Protein AF-A0A7W3Y767-F1 (afdb_monomer)

pLDDT: mean 75.07, std 20.16, range [32.19, 95.75]

Structure (mmCIF, N/CA/C/O backbone):
data_AF-A0A7W3Y767-F1
#
_entry.id   AF-A0A7W3Y767-F1
#
loop_
_atom_site.group_PDB
_atom_site.id
_atom_site.type_symbol
_atom_site.label_atom_id
_atom_site.label_alt_id
_atom_site.label_comp_id
_atom_site.label_asym_id
_atom_site.label_entity_id
_atom_site.label_seq_id
_atom_site.pdbx_PDB_ins_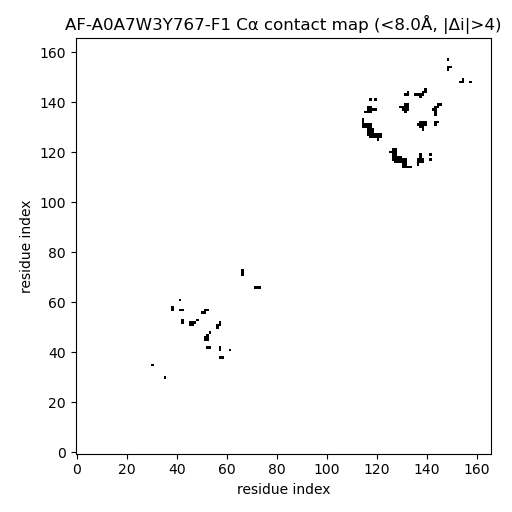code
_atom_site.Cartn_x
_atom_site.Cartn_y
_atom_site.Cartn_z
_atom_site.occupancy
_atom_site.B_iso_or_equiv
_atom_site.auth_seq_id
_atom_site.auth_comp_id
_atom_site.auth_asym_id
_atom_site.auth_atom_id
_atom_site.pdbx_PDB_model_num
ATOM 1 N N . MET A 1 1 ? 12.858 -24.593 -30.819 1.00 39.09 1 MET A N 1
ATOM 2 C CA . MET A 1 1 ? 12.401 -25.277 -29.593 1.00 39.09 1 MET A CA 1
ATOM 3 C C . MET A 1 1 ? 13.116 -24.605 -28.427 1.00 39.09 1 MET A C 1
ATOM 5 O O . MET A 1 1 ? 14.331 -24.671 -28.424 1.00 39.09 1 MET A O 1
ATOM 9 N N . SER A 1 2 ? 12.536 -23.878 -27.477 1.00 45.16 2 SER A N 1
ATOM 10 C CA . SER A 1 2 ? 11.156 -23.497 -27.167 1.00 45.16 2 SER A CA 1
ATOM 11 C C . SER A 1 2 ? 11.274 -22.402 -26.087 1.00 45.16 2 SER A C 1
ATOM 13 O O . SER A 1 2 ? 11.567 -22.737 -24.947 1.00 45.16 2 SER A O 1
ATOM 15 N N . ASP A 1 3 ? 11.072 -21.123 -26.425 1.00 40.00 3 ASP A N 1
ATOM 16 C CA . ASP A 1 3 ? 11.100 -19.992 -25.464 1.00 40.00 3 ASP A CA 1
ATOM 17 C C . ASP A 1 3 ? 9.684 -19.433 -25.179 1.00 40.00 3 ASP A C 1
ATOM 19 O O . ASP A 1 3 ? 9.515 -18.318 -24.695 1.00 40.00 3 ASP A O 1
ATOM 23 N N . ASP A 1 4 ? 8.640 -20.223 -25.450 1.00 48.62 4 ASP A N 1
ATOM 24 C CA . ASP A 1 4 ? 7.228 -19.867 -25.211 1.00 48.62 4 ASP A CA 1
ATOM 25 C C . ASP A 1 4 ? 6.728 -20.193 -23.787 1.00 48.62 4 ASP A C 1
ATOM 27 O O . ASP A 1 4 ? 5.573 -19.920 -23.443 1.00 48.62 4 ASP A O 1
ATOM 31 N N . ASN A 1 5 ? 7.577 -20.773 -22.931 1.00 47.78 5 ASN A N 1
ATOM 32 C CA . ASN A 1 5 ? 7.140 -21.373 -21.664 1.00 47.78 5 ASN A CA 1
ATOM 33 C C . ASN A 1 5 ? 7.005 -20.374 -20.494 1.00 47.78 5 ASN A C 1
ATOM 35 O O . ASN A 1 5 ? 6.196 -20.585 -19.600 1.00 47.78 5 ASN A O 1
ATOM 39 N N . LEU A 1 6 ? 7.718 -19.240 -20.508 1.00 48.78 6 LEU A N 1
ATOM 40 C CA . LEU A 1 6 ? 7.695 -18.273 -19.391 1.00 48.78 6 LEU A CA 1
ATOM 41 C C . LEU A 1 6 ? 6.506 -17.289 -19.441 1.00 48.78 6 LEU A C 1
ATOM 43 O O . LEU A 1 6 ? 6.076 -16.774 -18.408 1.00 48.78 6 LEU A O 1
ATOM 47 N N . SER A 1 7 ? 5.951 -17.012 -20.628 1.00 53.50 7 SER A N 1
ATOM 48 C CA . SER A 1 7 ? 4.801 -16.099 -20.775 1.00 53.50 7 SER A CA 1
ATOM 49 C C . SER A 1 7 ? 3.493 -16.759 -20.335 1.00 53.50 7 SER A C 1
ATOM 51 O O . SER A 1 7 ? 2.692 -16.146 -19.629 1.00 53.50 7 SER A O 1
ATOM 53 N N . HIS A 1 8 ? 3.305 -18.033 -20.692 1.00 56.44 8 HIS A N 1
ATOM 54 C CA . HIS A 1 8 ? 2.128 -18.809 -20.305 1.00 56.44 8 HIS A CA 1
ATOM 55 C C . HIS A 1 8 ? 2.040 -19.007 -18.786 1.00 56.44 8 HIS A C 1
ATOM 57 O O . HIS A 1 8 ? 0.934 -19.001 -18.239 1.00 56.44 8 HIS A O 1
ATOM 63 N N . ASP A 1 9 ? 3.185 -19.104 -18.102 1.00 66.88 9 ASP A N 1
ATOM 64 C CA . ASP A 1 9 ? 3.256 -19.185 -16.643 1.00 66.88 9 ASP A CA 1
ATOM 65 C C . ASP A 1 9 ? 2.796 -17.897 -15.956 1.00 66.88 9 ASP A C 1
ATOM 67 O O . ASP A 1 9 ? 1.984 -17.959 -15.029 1.00 66.88 9 ASP A O 1
ATOM 71 N N . ASN A 1 10 ? 3.208 -16.729 -16.457 1.00 72.12 10 ASN A N 1
ATOM 72 C CA . ASN A 1 10 ? 2.728 -15.444 -15.944 1.00 72.12 10 ASN A CA 1
ATOM 73 C C . ASN A 1 10 ? 1.234 -15.238 -16.223 1.00 72.12 10 ASN A C 1
ATOM 75 O O . ASN A 1 10 ? 0.504 -14.775 -15.348 1.00 72.12 10 ASN A O 1
ATOM 79 N N . ASP A 1 11 ? 0.741 -15.614 -17.404 1.00 79.12 11 ASP A N 1
ATOM 80 C CA . ASP A 1 11 ? -0.686 -15.506 -17.724 1.00 79.12 11 ASP A CA 1
ATOM 81 C C . ASP A 1 11 ? -1.537 -16.455 -16.881 1.00 79.12 11 ASP A C 1
ATOM 83 O O . ASP A 1 11 ? -2.620 -16.086 -16.415 1.00 79.12 11 ASP A O 1
ATOM 87 N N . ARG A 1 12 ? -1.041 -17.671 -16.633 1.00 80.81 12 ARG A N 1
ATOM 88 C CA . ARG A 1 12 ? -1.660 -18.629 -15.714 1.00 80.81 12 ARG A CA 1
ATOM 89 C C . ARG A 1 12 ? -1.675 -18.089 -14.285 1.00 80.81 12 ARG A C 1
ATOM 91 O O . ARG A 1 12 ? -2.746 -18.090 -13.679 1.00 80.81 12 ARG A O 1
ATOM 98 N N . ALA A 1 13 ? -0.555 -17.571 -13.785 1.00 75.25 13 ALA A N 1
ATOM 99 C CA . ALA A 1 13 ? -0.463 -16.966 -12.456 1.00 75.25 13 ALA A CA 1
ATOM 100 C C . ALA A 1 13 ? -1.401 -15.755 -12.317 1.00 75.25 13 ALA A C 1
ATOM 102 O O . ALA A 1 13 ? -2.171 -15.663 -11.360 1.00 75.25 13 ALA A O 1
ATOM 103 N N . ASN A 1 14 ? -1.438 -14.876 -13.320 1.00 80.31 14 ASN A N 1
ATOM 104 C CA . ASN A 1 14 ? -2.337 -13.724 -13.361 1.00 80.31 14 ASN A CA 1
ATOM 105 C C . ASN A 1 14 ? -3.813 -14.147 -13.406 1.00 80.31 14 ASN A C 1
ATOM 107 O O . ASN A 1 14 ? -4.650 -13.533 -12.741 1.00 80.31 14 ASN A O 1
ATOM 111 N N . ARG A 1 15 ? -4.167 -15.191 -14.171 1.00 83.56 15 ARG A N 1
ATOM 112 C CA . ARG A 1 15 ? -5.530 -15.757 -14.189 1.00 83.56 15 ARG A CA 1
ATOM 113 C C . ARG A 1 15 ? -5.911 -16.350 -12.835 1.00 83.56 15 ARG A C 1
ATOM 115 O O . ARG A 1 15 ? -6.999 -16.058 -12.344 1.00 83.56 15 ARG A O 1
ATOM 122 N N . GLN A 1 16 ? -5.018 -17.113 -12.206 1.00 82.81 16 GLN A N 1
ATOM 123 C CA . GLN A 1 16 ? -5.229 -17.652 -10.859 1.00 82.81 16 GLN A CA 1
ATOM 124 C C . GLN A 1 16 ? -5.405 -16.527 -9.834 1.00 82.81 16 GLN A C 1
ATOM 126 O O . GLN A 1 16 ? -6.321 -16.580 -9.017 1.00 82.81 16 GLN A O 1
ATOM 131 N N . GLN A 1 17 ? -4.598 -15.467 -9.914 1.00 80.38 17 GLN A N 1
ATOM 132 C CA . GLN A 1 17 ? -4.740 -14.297 -9.052 1.00 80.38 17 GLN A CA 1
ATOM 133 C C . GLN A 1 17 ? -6.095 -13.601 -9.256 1.00 80.38 17 GLN A C 1
ATOM 135 O O . GLN A 1 17 ? -6.757 -13.273 -8.272 1.00 80.38 17 GLN A O 1
ATOM 140 N N . ARG A 1 18 ? -6.551 -13.418 -10.504 1.00 83.75 18 ARG A N 1
ATOM 141 C CA . ARG A 1 18 ? -7.886 -12.859 -10.800 1.00 83.75 18 ARG A CA 1
ATOM 142 C C . ARG A 1 18 ? -9.010 -13.741 -10.258 1.00 83.75 18 ARG A C 1
ATOM 144 O O . ARG A 1 18 ? -9.909 -13.210 -9.621 1.00 83.75 18 ARG A O 1
ATOM 151 N N . ALA A 1 19 ? -8.929 -15.058 -10.445 1.00 85.38 19 ALA A N 1
ATOM 152 C CA . ALA A 1 19 ? -9.923 -16.010 -9.943 1.00 85.38 19 ALA A CA 1
ATOM 153 C C . ALA A 1 19 ? -9.972 -16.065 -8.403 1.00 85.38 19 ALA A C 1
ATOM 155 O O . ALA A 1 19 ? -11.037 -16.231 -7.813 1.00 85.38 19 ALA A O 1
ATOM 156 N N . ARG A 1 20 ? -8.828 -15.890 -7.726 1.00 81.44 20 ARG A N 1
ATOM 157 C CA . ARG A 1 20 ? -8.783 -15.742 -6.260 1.00 81.44 20 ARG A CA 1
ATOM 158 C C . ARG A 1 20 ? -9.446 -14.436 -5.823 1.00 81.44 20 ARG A C 1
ATOM 160 O O . ARG A 1 20 ? -10.269 -14.449 -4.916 1.00 81.44 20 ARG A O 1
ATOM 167 N N . ARG A 1 21 ? -9.138 -13.323 -6.499 1.00 82.62 21 ARG A N 1
ATOM 168 C CA . ARG A 1 21 ? -9.718 -12.002 -6.195 1.00 82.62 21 ARG A CA 1
ATOM 169 C C . ARG A 1 21 ? -11.208 -11.914 -6.524 1.00 82.62 21 ARG A C 1
ATOM 171 O O . ARG A 1 21 ? -11.907 -11.197 -5.828 1.00 82.62 21 ARG A O 1
ATOM 178 N N . SER A 1 22 ? -11.706 -12.649 -7.521 1.00 82.50 22 SER A N 1
ATOM 179 C CA . SER A 1 22 ? -13.139 -12.668 -7.852 1.00 82.50 22 SER A CA 1
ATOM 180 C C . SER A 1 22 ? -13.990 -13.384 -6.801 1.00 82.50 22 SER A C 1
ATOM 182 O O . SER A 1 22 ? -15.187 -13.143 -6.739 1.00 82.50 22 SER A O 1
ATOM 184 N N . ARG A 1 23 ? -13.388 -14.266 -5.989 1.00 82.62 23 ARG A N 1
ATOM 185 C CA . ARG A 1 23 ? -14.049 -14.924 -4.848 1.00 82.62 23 ARG A CA 1
ATOM 186 C C . ARG A 1 23 ? -13.997 -14.092 -3.566 1.00 82.62 23 ARG A C 1
ATOM 188 O O . ARG A 1 23 ? -14.729 -14.380 -2.629 1.00 82.62 23 ARG A O 1
ATOM 195 N N . MET A 1 24 ? -13.116 -13.096 -3.507 1.00 80.75 24 MET A N 1
ATOM 196 C CA . MET A 1 24 ? -12.982 -12.217 -2.353 1.00 80.75 24 MET A CA 1
ATOM 197 C C . MET A 1 24 ? -14.081 -11.157 -2.406 1.00 80.75 24 MET A C 1
ATOM 199 O O . MET A 1 24 ? -14.156 -10.383 -3.361 1.00 80.75 24 MET A O 1
ATOM 203 N N . VAL A 1 25 ? -14.919 -11.102 -1.372 1.00 80.81 25 VAL A N 1
ATOM 204 C CA . VAL A 1 25 ? -15.867 -9.998 -1.204 1.00 80.81 25 VAL A CA 1
ATOM 205 C C . VAL A 1 25 ? -15.055 -8.734 -0.940 1.00 80.81 25 VAL A C 1
ATOM 207 O O . VAL A 1 25 ? -14.302 -8.658 0.030 1.00 80.81 25 VAL A O 1
ATOM 210 N N . ARG A 1 26 ? -15.160 -7.749 -1.836 1.00 79.38 26 ARG A N 1
ATOM 211 C CA . ARG A 1 26 ? -14.490 -6.461 -1.653 1.00 79.38 26 ARG A CA 1
ATOM 212 C C . ARG A 1 26 ? -15.240 -5.678 -0.583 1.00 79.38 26 ARG A C 1
ATOM 214 O O . ARG A 1 26 ? -16.373 -5.267 -0.806 1.00 79.38 26 ARG A O 1
ATOM 221 N N . ILE A 1 27 ? -14.592 -5.473 0.556 1.00 76.44 27 ILE A N 1
ATOM 222 C CA . ILE A 1 27 ? -15.111 -4.625 1.625 1.00 76.44 27 ILE A CA 1
ATOM 223 C C . ILE A 1 27 ? -14.570 -3.217 1.389 1.00 76.44 27 ILE A C 1
ATOM 225 O O . ILE A 1 27 ? -13.368 -2.976 1.511 1.00 76.44 27 ILE A O 1
ATOM 229 N N . ASP A 1 28 ? -15.456 -2.299 1.015 1.00 77.44 28 ASP A N 1
ATOM 230 C CA . ASP A 1 28 ? -15.120 -0.884 0.910 1.00 77.44 28 ASP A CA 1
ATOM 231 C C . ASP A 1 28 ? -15.194 -0.241 2.289 1.00 77.44 28 ASP A C 1
ATOM 233 O O . ASP A 1 28 ? -16.267 0.015 2.827 1.00 77.44 28 ASP A O 1
ATOM 237 N N . TYR A 1 29 ? -14.020 -0.015 2.874 1.00 81.94 29 TYR A N 1
ATOM 238 C CA . TYR A 1 29 ? -13.874 0.601 4.183 1.00 81.94 29 TYR A CA 1
ATOM 239 C C . TYR A 1 29 ? -13.374 2.039 4.040 1.00 81.94 29 TYR A C 1
ATOM 241 O O . TYR A 1 29 ? -12.265 2.279 3.557 1.00 81.94 29 TYR A O 1
ATOM 249 N N . MET A 1 30 ? -14.196 2.994 4.478 1.00 86.31 30 MET A N 1
ATOM 250 C CA . MET A 1 30 ? -13.824 4.403 4.583 1.00 86.31 30 MET A CA 1
ATOM 251 C C . MET A 1 30 ? -13.700 4.767 6.072 1.00 86.31 30 MET A C 1
ATOM 253 O O . MET A 1 30 ? -14.725 4.898 6.743 1.00 86.31 30 MET A O 1
ATOM 257 N N . PRO A 1 31 ? -12.478 4.896 6.623 1.00 88.25 31 PRO A N 1
ATOM 258 C CA . PRO A 1 31 ? -12.298 5.167 8.045 1.00 88.25 31 PRO A CA 1
ATOM 259 C C . PRO A 1 31 ? -12.722 6.599 8.390 1.00 88.25 31 PRO A C 1
ATOM 261 O O . PRO A 1 31 ? -12.276 7.550 7.747 1.00 88.25 31 PRO A O 1
ATOM 264 N N . GLY A 1 32 ? -13.531 6.750 9.441 1.00 93.38 32 GLY A N 1
ATOM 265 C CA . GLY A 1 32 ? -13.776 8.047 10.080 1.00 93.38 32 GLY A CA 1
ATOM 266 C C . GLY A 1 32 ? -12.553 8.548 10.858 1.00 93.38 32 GLY A C 1
ATOM 267 O O . GLY A 1 32 ? -11.581 7.813 11.042 1.00 93.38 32 GLY A O 1
ATOM 268 N N . ASP A 1 33 ? -12.601 9.783 11.353 1.00 95.38 33 ASP A N 1
ATOM 269 C CA . ASP A 1 33 ? -11.431 10.461 11.936 1.00 95.38 33 ASP A CA 1
ATOM 270 C C . ASP A 1 33 ? -10.799 9.704 13.112 1.00 95.38 33 ASP A C 1
ATOM 272 O O . ASP A 1 33 ? -9.586 9.498 13.131 1.00 95.38 33 ASP A O 1
ATOM 276 N N . HIS A 1 34 ? -11.608 9.189 14.043 1.00 94.12 34 HIS A N 1
ATOM 277 C CA . HIS A 1 34 ? -11.108 8.378 15.160 1.00 94.12 34 HIS A CA 1
ATOM 278 C C . HIS A 1 34 ? -10.381 7.113 14.687 1.00 94.12 34 HIS A C 1
ATOM 280 O O . HIS A 1 34 ? -9.305 6.789 15.187 1.00 94.12 34 HIS A O 1
ATOM 286 N N . ALA A 1 35 ? -10.929 6.420 13.686 1.00 91.88 35 ALA A N 1
ATOM 287 C CA . ALA A 1 35 ? -10.298 5.229 13.128 1.00 91.88 35 ALA A CA 1
ATOM 288 C C . ALA A 1 35 ? -8.980 5.571 12.421 1.00 91.88 35 ALA A C 1
ATOM 290 O O . ALA A 1 35 ? -8.012 4.822 12.532 1.00 91.88 35 ALA A O 1
ATOM 291 N N . ARG A 1 36 ? -8.905 6.723 11.741 1.00 93.81 36 ARG A N 1
ATOM 292 C CA . ARG A 1 36 ? -7.660 7.198 11.117 1.00 93.81 36 ARG A CA 1
ATOM 293 C C . ARG A 1 36 ? -6.557 7.407 12.152 1.00 93.81 36 ARG A C 1
ATOM 295 O O . ARG A 1 36 ? -5.443 6.951 11.914 1.00 93.81 36 ARG A O 1
ATOM 302 N N . VAL A 1 37 ? -6.879 8.021 13.293 1.00 95.75 37 VAL A N 1
ATOM 303 C CA . VAL A 1 37 ? -5.921 8.228 14.394 1.00 95.75 37 VAL A CA 1
ATOM 304 C C . VAL A 1 37 ? -5.394 6.893 14.921 1.00 95.75 37 VAL A C 1
ATOM 306 O O . VAL A 1 37 ? -4.186 6.737 15.075 1.00 95.75 37 VAL A O 1
ATOM 309 N N . VAL A 1 38 ? -6.269 5.905 15.134 1.00 95.06 38 VAL A N 1
ATOM 310 C CA . VAL A 1 38 ? -5.860 4.565 15.595 1.00 95.06 38 VAL A CA 1
ATOM 311 C C . VAL A 1 38 ? -4.972 3.864 14.564 1.00 95.06 38 VAL A C 1
ATOM 313 O O . VAL A 1 38 ? -3.927 3.322 14.919 1.00 95.06 38 VAL A O 1
ATOM 316 N N . ILE A 1 39 ? -5.343 3.909 13.280 1.00 93.62 39 ILE A N 1
ATOM 317 C CA . ILE A 1 39 ? -4.552 3.318 12.189 1.00 93.62 39 ILE A CA 1
ATOM 318 C C . ILE A 1 39 ? -3.166 3.965 12.111 1.00 93.62 39 ILE A C 1
ATOM 320 O O . ILE A 1 39 ? -2.169 3.271 11.914 1.00 93.62 39 ILE A O 1
ATOM 324 N N . GLU A 1 40 ? -3.086 5.286 12.251 1.00 93.56 40 GLU A N 1
ATOM 325 C CA . GLU A 1 40 ? -1.822 6.017 12.198 1.00 93.56 40 GLU A CA 1
ATOM 326 C C . GLU A 1 40 ? -0.946 5.726 13.422 1.00 93.56 40 GLU A C 1
ATOM 328 O O . GLU A 1 40 ? 0.241 5.439 13.261 1.00 93.56 40 GLU A O 1
ATOM 333 N N . ALA A 1 41 ? -1.538 5.681 14.619 1.00 94.44 41 ALA A N 1
ATOM 334 C CA . ALA A 1 41 ? -0.851 5.279 15.843 1.00 94.44 41 ALA A CA 1
ATOM 335 C C . ALA A 1 41 ? -0.298 3.851 15.740 1.00 94.44 41 ALA A C 1
ATOM 337 O O . ALA A 1 41 ? 0.866 3.615 16.064 1.00 94.44 41 ALA A O 1
ATOM 338 N N . LYS A 1 42 ? -1.088 2.908 15.211 1.00 95.12 42 LYS A N 1
ATOM 339 C CA . LYS A 1 42 ? -0.629 1.533 14.992 1.00 95.12 42 LYS A CA 1
ATOM 340 C C . LYS A 1 42 ? 0.472 1.462 13.940 1.00 95.12 42 LYS A C 1
ATOM 342 O O . LYS A 1 42 ? 1.464 0.769 14.118 1.00 95.12 42 LYS A O 1
ATOM 347 N N . ARG A 1 43 ? 0.357 2.223 12.852 1.00 94.00 43 ARG A N 1
ATOM 348 C CA . ARG A 1 43 ? 1.410 2.281 11.831 1.00 94.00 43 ARG A CA 1
ATOM 349 C C . ARG A 1 43 ? 2.723 2.831 12.383 1.00 94.00 43 ARG A C 1
ATOM 351 O O . ARG A 1 43 ? 3.781 2.387 11.945 1.00 94.00 43 ARG A O 1
ATOM 358 N N . ALA A 1 44 ? 2.665 3.769 13.326 1.00 93.06 44 ALA A N 1
ATOM 359 C CA . ALA A 1 44 ? 3.849 4.349 13.949 1.00 93.06 44 ALA A CA 1
ATOM 360 C C . ALA A 1 44 ? 4.662 3.331 14.772 1.00 93.06 44 ALA A C 1
ATOM 362 O O . ALA A 1 44 ? 5.854 3.552 14.978 1.00 93.06 44 ALA A O 1
ATOM 363 N N . THR A 1 45 ? 4.067 2.207 15.196 1.00 93.38 45 THR A N 1
ATOM 364 C CA . THR A 1 45 ? 4.803 1.123 15.873 1.00 93.38 45 THR A CA 1
ATOM 365 C C . THR A 1 45 ? 5.564 0.222 14.898 1.00 93.38 45 THR A C 1
ATOM 367 O O . THR A 1 45 ? 6.439 -0.531 15.314 1.00 93.38 45 THR A O 1
ATOM 370 N N . CYS A 1 46 ? 5.243 0.278 13.603 1.00 92.00 46 CYS A N 1
ATOM 371 C CA . CYS A 1 46 ? 5.889 -0.520 12.567 1.00 92.00 46 CYS A CA 1
ATOM 372 C C . CYS A 1 46 ? 7.101 0.210 11.970 1.00 92.00 46 CYS A C 1
ATOM 374 O O . CYS A 1 46 ? 7.147 1.439 11.883 1.00 92.00 46 CYS A O 1
ATOM 376 N N . ARG A 1 47 ? 8.075 -0.552 11.457 1.00 87.88 47 ARG A N 1
ATOM 377 C CA . ARG A 1 47 ? 9.205 0.030 10.721 1.00 87.88 47 ARG A CA 1
ATOM 378 C C . ARG A 1 47 ? 8.705 0.741 9.448 1.00 87.88 47 ARG A C 1
ATOM 380 O O . ARG A 1 47 ? 8.041 0.107 8.626 1.00 87.88 47 ARG A O 1
ATOM 387 N N . PRO A 1 48 ? 9.069 2.014 9.203 1.00 84.94 48 PRO A N 1
ATOM 388 C CA . PRO A 1 48 ? 8.631 2.726 8.006 1.00 84.94 48 PRO A CA 1
ATOM 389 C C . PRO A 1 48 ? 9.021 1.996 6.714 1.00 84.94 48 PRO A C 1
ATOM 391 O O . PRO A 1 48 ? 10.181 1.631 6.520 1.00 84.94 48 PRO A O 1
ATOM 394 N N . GLY A 1 49 ? 8.045 1.798 5.824 1.00 81.81 49 GLY A N 1
ATOM 395 C CA . GLY A 1 49 ? 8.235 1.113 4.542 1.00 81.81 49 GLY A CA 1
ATOM 396 C C .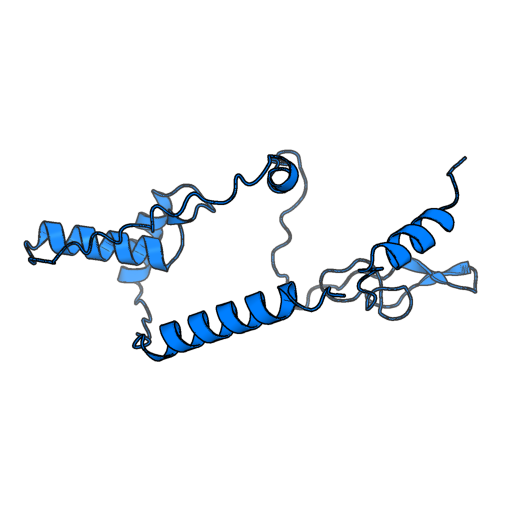 GLY A 1 49 ? 8.296 -0.417 4.619 1.00 81.81 49 GLY A C 1
ATOM 397 O O . GLY A 1 49 ? 8.534 -1.048 3.590 1.00 81.81 49 GLY A O 1
ATOM 398 N N . SER A 1 50 ? 8.083 -1.022 5.794 1.00 86.19 50 SER A N 1
ATOM 399 C CA . SER A 1 50 ? 7.942 -2.475 5.920 1.00 86.19 50 SER A CA 1
ATOM 400 C C . SER A 1 50 ? 6.583 -2.965 5.405 1.00 86.19 50 SER A C 1
ATOM 402 O O . SER A 1 50 ? 5.637 -2.194 5.231 1.00 86.19 50 SER A O 1
ATOM 404 N N . ILE A 1 51 ? 6.478 -4.279 5.189 1.00 85.56 51 ILE A N 1
ATOM 405 C CA . ILE A 1 51 ? 5.214 -4.946 4.835 1.00 85.56 51 ILE A CA 1
ATOM 406 C C . ILE A 1 51 ? 4.175 -4.777 5.960 1.00 85.56 51 ILE A C 1
ATOM 408 O O . ILE A 1 51 ? 2.992 -4.585 5.683 1.00 85.56 51 ILE A O 1
ATOM 412 N N . GLU A 1 52 ? 4.620 -4.762 7.218 1.00 86.50 52 GLU A N 1
ATOM 413 C CA . GLU A 1 52 ? 3.775 -4.570 8.407 1.00 86.50 52 GLU A CA 1
ATOM 414 C C . GLU A 1 52 ? 3.136 -3.176 8.450 1.00 86.50 52 GLU A C 1
ATOM 416 O O . GLU A 1 52 ? 2.032 -3.015 8.954 1.00 86.50 52 GLU A O 1
ATOM 421 N N . ALA A 1 53 ? 3.788 -2.166 7.863 1.00 88.94 53 ALA A N 1
ATOM 422 C CA . ALA A 1 53 ? 3.269 -0.800 7.806 1.00 88.94 53 ALA A CA 1
ATOM 423 C C . ALA A 1 53 ? 2.208 -0.582 6.700 1.00 88.94 53 ALA A C 1
ATOM 425 O O . ALA A 1 53 ? 1.727 0.543 6.515 1.00 88.94 53 ALA A O 1
ATOM 426 N N . THR A 1 54 ? 1.848 -1.619 5.932 1.00 91.06 54 THR A N 1
ATOM 427 C CA . THR A 1 54 ? 0.804 -1.529 4.895 1.00 91.06 54 THR A CA 1
ATOM 428 C C . THR A 1 54 ? -0.594 -1.398 5.507 1.00 91.06 54 THR A C 1
ATOM 430 O O . THR A 1 54 ? -0.846 -1.871 6.609 1.00 91.06 54 THR A O 1
ATOM 433 N N . ASN A 1 55 ? -1.538 -0.772 4.787 1.00 87.75 55 ASN A N 1
ATOM 434 C CA . ASN A 1 55 ? -2.910 -0.583 5.288 1.00 87.75 55 ASN A CA 1
ATOM 435 C C . ASN A 1 55 ? -3.557 -1.904 5.730 1.00 87.75 55 ASN A C 1
ATOM 437 O O . ASN A 1 55 ? -4.164 -1.942 6.791 1.00 87.75 55 ASN A O 1
ATOM 441 N N . SER A 1 56 ? -3.425 -2.962 4.924 1.00 85.81 56 SER A N 1
ATOM 442 C CA . SER A 1 56 ? -4.010 -4.271 5.226 1.00 85.81 56 SER A CA 1
ATOM 443 C C . SER A 1 56 ? -3.388 -4.886 6.475 1.00 85.81 56 SER A C 1
ATOM 445 O O . SER A 1 56 ? -4.127 -5.214 7.387 1.00 85.81 56 SER A O 1
ATOM 447 N N . ALA A 1 57 ? -2.054 -4.927 6.574 1.00 88.56 57 ALA A N 1
ATOM 448 C CA . ALA A 1 57 ? -1.377 -5.499 7.739 1.00 88.56 57 ALA A CA 1
ATOM 449 C C . ALA A 1 57 ? -1.699 -4.747 9.041 1.00 88.56 57 ALA A C 1
ATOM 451 O O . ALA A 1 57 ? -1.931 -5.367 10.074 1.00 88.56 57 ALA A O 1
ATOM 452 N N . VAL A 1 58 ? -1.770 -3.412 8.987 1.00 93.44 58 VAL A N 1
ATOM 453 C CA . VAL A 1 58 ? -2.160 -2.591 10.143 1.00 93.44 58 VAL A CA 1
ATOM 454 C C . VAL A 1 58 ? -3.603 -2.876 10.565 1.00 93.44 58 VAL A C 1
ATOM 456 O O . VAL A 1 58 ? -3.871 -3.004 11.757 1.00 93.44 58 VAL A O 1
ATOM 459 N N . ILE A 1 59 ? -4.534 -2.975 9.610 1.00 91.06 59 ILE A N 1
ATOM 460 C CA . ILE A 1 59 ? -5.942 -3.275 9.905 1.00 91.06 59 ILE A CA 1
ATOM 461 C C . ILE A 1 59 ? -6.083 -4.692 10.468 1.00 91.06 59 ILE A C 1
ATOM 463 O O . ILE A 1 59 ? -6.758 -4.864 11.479 1.00 91.06 59 ILE A O 1
ATOM 467 N N . ASP A 1 60 ? -5.414 -5.678 9.870 1.00 90.12 60 ASP A N 1
ATOM 468 C CA . ASP A 1 60 ? -5.438 -7.069 10.329 1.00 90.12 60 ASP A CA 1
ATOM 469 C C . ASP A 1 60 ? -4.918 -7.180 11.772 1.00 90.12 60 ASP A C 1
ATOM 471 O O . ASP A 1 60 ? -5.540 -7.841 12.602 1.00 90.12 60 ASP A O 1
ATOM 475 N N . ALA A 1 61 ? -3.836 -6.467 12.108 1.00 92.25 61 ALA A N 1
ATOM 476 C CA . ALA A 1 61 ? -3.312 -6.408 13.473 1.00 92.25 61 ALA A CA 1
ATOM 477 C C . ALA A 1 61 ? -4.323 -5.808 14.464 1.00 92.25 61 ALA A C 1
ATOM 479 O O . ALA A 1 61 ? -4.544 -6.378 15.528 1.00 92.25 61 ALA A O 1
ATOM 480 N N . ILE A 1 62 ? -4.973 -4.692 14.107 1.00 93.44 62 ILE A N 1
ATOM 481 C CA . ILE A 1 62 ? -5.998 -4.059 14.957 1.00 93.44 62 ILE A CA 1
ATOM 482 C C . ILE A 1 62 ? -7.171 -5.016 15.200 1.00 93.44 62 ILE A C 1
ATOM 484 O O . ILE A 1 62 ? -7.636 -5.144 16.331 1.00 93.44 62 ILE A O 1
ATOM 488 N N . VAL A 1 63 ? -7.660 -5.681 14.150 1.00 91.50 63 VAL A N 1
ATOM 489 C CA . VAL A 1 63 ? -8.797 -6.611 14.251 1.00 91.50 63 VAL A CA 1
ATOM 490 C C . VAL A 1 63 ? -8.436 -7.828 15.102 1.00 91.50 63 VAL A C 1
ATOM 492 O O . VAL A 1 63 ? -9.257 -8.265 15.904 1.00 91.50 63 VAL A O 1
ATOM 495 N N . THR A 1 64 ? -7.213 -8.340 14.964 1.00 89.94 64 THR A N 1
ATOM 496 C CA . THR A 1 64 ? -6.728 -9.497 15.731 1.00 89.94 64 THR A CA 1
ATOM 497 C C . THR A 1 64 ? -6.594 -9.154 17.216 1.00 89.94 64 THR A C 1
ATOM 499 O O . THR A 1 64 ? -7.150 -9.857 18.053 1.00 89.94 64 THR A O 1
ATOM 502 N N . GLU A 1 65 ? -5.963 -8.021 17.547 1.00 92.38 65 GLU A N 1
ATOM 503 C CA . GLU A 1 65 ? -5.846 -7.532 18.931 1.00 92.38 65 GLU A CA 1
ATOM 504 C C . GLU A 1 65 ? -7.216 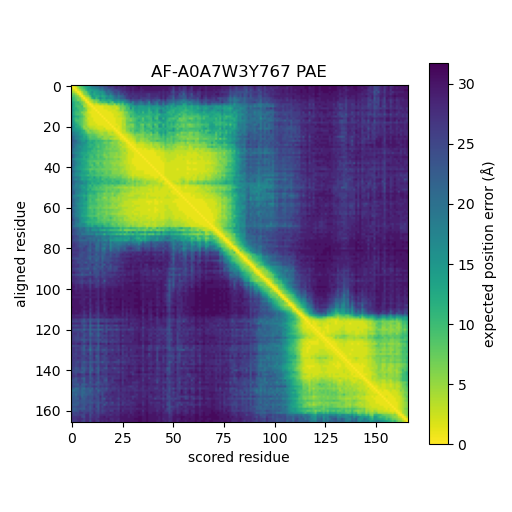-7.282 19.564 1.00 92.38 65 GLU A C 1
ATOM 506 O O . GLU A 1 65 ? -7.450 -7.616 20.724 1.00 92.38 65 GLU A O 1
ATOM 511 N N . TRP A 1 66 ? -8.155 -6.722 18.800 1.00 93.38 66 TRP A N 1
ATOM 512 C CA . TRP A 1 66 ? -9.516 -6.525 19.283 1.00 93.38 66 TRP A CA 1
ATOM 513 C C . TRP A 1 66 ? -10.245 -7.853 19.532 1.00 93.38 66 TRP A C 1
ATOM 515 O O . TRP A 1 66 ? -10.931 -7.980 20.548 1.00 93.38 66 TRP A O 1
ATOM 525 N N . ALA A 1 67 ? -10.085 -8.848 18.655 1.00 91.81 67 ALA A N 1
ATOM 526 C CA . ALA A 1 67 ? -10.676 -10.174 18.837 1.00 91.81 67 ALA A CA 1
ATOM 527 C C . ALA A 1 67 ? -10.134 -10.870 20.097 1.00 91.81 67 ALA A C 1
ATOM 529 O O . ALA A 1 67 ? -10.918 -11.405 20.881 1.00 91.81 67 ALA A O 1
ATOM 530 N N . GLU A 1 68 ? -8.822 -10.783 20.341 1.00 88.81 68 GLU A N 1
ATOM 531 C CA . GLU A 1 68 ? -8.177 -11.305 21.553 1.00 88.81 68 GLU A CA 1
ATOM 532 C C . GLU A 1 68 ? -8.698 -10.619 22.823 1.00 88.81 68 GLU A C 1
ATOM 534 O O . GLU A 1 68 ? -9.051 -11.290 23.792 1.00 88.81 68 GLU A O 1
ATOM 539 N N . LEU A 1 69 ? -8.815 -9.286 22.810 1.00 91.56 69 LEU A N 1
ATOM 540 C CA . LEU A 1 69 ? -9.318 -8.516 23.954 1.00 91.56 69 LEU A CA 1
ATOM 541 C C . LEU A 1 69 ? -10.797 -8.775 24.258 1.00 91.56 69 LEU A C 1
ATOM 543 O O . LEU A 1 69 ? -11.221 -8.651 25.406 1.00 91.56 69 LEU A O 1
ATOM 547 N N . THR A 1 70 ? -11.592 -9.094 23.238 1.00 93.12 70 THR A N 1
ATOM 548 C CA . THR A 1 70 ? -13.039 -9.321 23.376 1.00 93.12 70 THR A CA 1
ATOM 549 C C . THR A 1 70 ? -13.411 -10.791 23.549 1.00 93.12 70 THR A C 1
ATOM 551 O O . THR A 1 70 ? -14.582 -11.087 23.788 1.00 93.12 70 THR A O 1
ATOM 554 N N . GLY A 1 71 ? -12.439 -11.706 23.467 1.00 86.50 71 GLY A N 1
ATOM 555 C CA . GLY A 1 71 ? -12.678 -13.145 23.568 1.00 86.50 71 GLY A CA 1
ATOM 556 C C . GLY A 1 71 ? -13.529 -13.689 22.420 1.00 86.50 71 GLY A C 1
ATOM 557 O O . GLY A 1 71 ? -14.267 -14.657 22.602 1.00 86.50 71 GLY A O 1
ATOM 558 N N . ILE A 1 72 ? -13.478 -13.051 21.247 1.00 84.44 72 ILE A N 1
ATOM 559 C CA . ILE A 1 72 ? -14.134 -13.582 20.053 1.00 84.44 72 ILE A CA 1
ATOM 560 C C . ILE A 1 72 ? -13.304 -14.769 19.574 1.00 84.44 72 ILE A C 1
ATOM 562 O O . ILE A 1 72 ? -12.203 -14.598 19.057 1.00 84.44 72 ILE A O 1
ATOM 566 N N . GLU A 1 73 ? -13.850 -15.973 19.735 1.00 75.88 73 GLU A N 1
ATOM 567 C CA . GLU A 1 73 ? -13.267 -17.209 19.215 1.00 75.88 73 GLU A CA 1
ATOM 568 C C . GLU A 1 73 ? -13.168 -17.133 17.685 1.00 75.88 73 GLU A C 1
ATOM 570 O O . GLU A 1 73 ? -14.178 -17.127 16.973 1.00 75.88 73 GLU A O 1
ATOM 575 N N . TYR A 1 74 ? -11.943 -17.074 17.167 1.00 74.38 74 TYR A N 1
ATOM 576 C CA . TYR A 1 74 ? -11.662 -17.156 15.740 1.00 74.38 74 TYR A CA 1
ATOM 577 C C . TYR A 1 74 ? -10.764 -18.360 15.470 1.00 74.38 74 TYR A C 1
ATOM 579 O O . TYR A 1 74 ? -9.797 -18.623 16.182 1.00 74.38 74 TYR A O 1
ATOM 587 N N . THR A 1 75 ? -11.078 -19.122 14.424 1.00 71.69 75 THR A N 1
ATOM 588 C CA . THR A 1 75 ? -10.229 -20.240 14.009 1.00 71.69 75 THR A CA 1
ATOM 589 C C . THR A 1 75 ? -8.987 -19.665 13.339 1.00 71.69 75 THR A C 1
ATOM 591 O O . THR A 1 75 ? -9.080 -19.095 12.249 1.00 71.69 75 THR A O 1
ATOM 594 N N . GLN A 1 76 ? -7.821 -19.797 13.976 1.00 61.81 76 GLN A N 1
ATOM 595 C CA . GLN A 1 76 ? -6.548 -19.534 13.312 1.00 61.81 76 GLN A CA 1
ATOM 596 C C . GLN A 1 76 ? -6.426 -20.500 12.132 1.00 61.81 76 GLN A C 1
ATOM 598 O O . GLN A 1 76 ? -6.296 -21.712 12.296 1.00 61.81 76 GLN A O 1
ATOM 603 N N . ILE A 1 77 ? -6.547 -19.970 10.916 1.00 63.97 77 ILE A N 1
ATOM 604 C CA . ILE A 1 77 ? -6.238 -20.737 9.718 1.00 63.97 77 ILE A CA 1
ATOM 605 C C . ILE A 1 77 ? -4.719 -20.729 9.625 1.00 63.97 77 ILE A C 1
ATOM 607 O O . ILE A 1 77 ? -4.138 -19.747 9.161 1.00 63.97 77 ILE A O 1
ATOM 611 N N . ASP A 1 78 ? -4.083 -21.818 10.053 1.00 53.62 78 ASP A N 1
ATOM 612 C CA . ASP A 1 78 ? -2.680 -22.077 9.751 1.00 53.62 78 ASP A CA 1
ATOM 613 C C . ASP A 1 78 ? -2.549 -22.206 8.235 1.00 53.62 78 ASP A C 1
ATOM 615 O O . ASP A 1 78 ? -2.713 -23.276 7.638 1.00 53.62 78 ASP A O 1
ATOM 619 N N . VAL A 1 79 ? -2.296 -21.080 7.571 1.00 51.97 79 VAL A N 1
ATOM 620 C CA . VAL A 1 79 ? -1.924 -21.088 6.165 1.00 51.97 79 VAL A CA 1
ATOM 621 C C . VAL A 1 79 ? -0.516 -21.655 6.133 1.00 51.97 79 VAL A C 1
ATOM 623 O O . VAL A 1 79 ? 0.469 -20.922 6.205 1.00 51.97 79 VAL A O 1
ATOM 626 N N . SER A 1 80 ? -0.424 -22.982 6.057 1.00 44.56 80 SER A N 1
ATOM 627 C CA . SER A 1 80 ? 0.803 -23.665 5.685 1.00 44.56 80 SER A CA 1
ATOM 628 C C . SER A 1 80 ? 1.253 -23.061 4.358 1.00 44.56 80 SER A C 1
ATOM 630 O O . SER A 1 80 ? 0.708 -23.326 3.284 1.00 44.56 80 SER A O 1
ATOM 632 N N . MET A 1 81 ? 2.226 -22.156 4.439 1.00 37.66 81 MET A N 1
ATOM 633 C CA . MET A 1 81 ? 2.998 -21.750 3.282 1.00 37.66 81 MET A CA 1
ATOM 634 C C . MET A 1 81 ? 3.595 -23.041 2.759 1.00 37.66 81 MET A C 1
ATOM 636 O O . MET A 1 81 ? 4.441 -23.633 3.422 1.00 37.66 81 MET A O 1
ATOM 640 N N . THR A 1 82 ? 3.049 -23.525 1.642 1.00 36.38 82 THR A N 1
ATOM 641 C CA . THR A 1 82 ? 3.471 -24.752 0.969 1.00 36.38 82 THR A CA 1
ATOM 642 C C . THR A 1 82 ? 4.980 -24.915 1.123 1.00 36.38 82 THR A C 1
ATOM 644 O O . THR A 1 82 ? 5.745 -24.104 0.599 1.00 36.38 82 THR A O 1
ATOM 647 N N . THR A 1 83 ? 5.399 -25.960 1.831 1.00 43.50 83 THR A N 1
ATOM 648 C CA . THR A 1 83 ? 6.784 -26.433 1.987 1.00 43.50 83 THR A CA 1
ATOM 649 C C . THR A 1 83 ? 7.334 -26.987 0.665 1.00 43.50 83 THR A C 1
ATOM 651 O O . THR A 1 83 ? 8.096 -27.945 0.627 1.00 43.50 83 THR A O 1
ATOM 654 N N . GLY A 1 84 ? 6.940 -26.392 -0.462 1.00 40.94 84 GLY A N 1
ATOM 655 C CA . GLY A 1 84 ? 7.633 -26.551 -1.721 1.00 40.94 84 GLY A CA 1
ATOM 656 C C . GLY A 1 84 ? 8.908 -25.738 -1.617 1.00 40.94 84 GLY A C 1
ATOM 657 O O . GLY A 1 84 ? 8.847 -24.508 -1.616 1.00 40.94 84 GLY A O 1
ATOM 658 N N . GLN A 1 85 ? 10.028 -26.444 -1.480 1.00 47.16 85 GLN A N 1
ATOM 659 C CA . GLN A 1 85 ? 11.390 -25.940 -1.598 1.00 47.16 85 GLN A CA 1
ATOM 660 C C . GLN A 1 85 ? 11.413 -24.851 -2.677 1.00 47.16 85 GLN A C 1
ATOM 662 O O . GLN A 1 85 ? 11.264 -25.137 -3.867 1.00 47.16 85 GLN A O 1
ATOM 667 N N . GLN A 1 86 ? 11.469 -23.585 -2.248 1.00 41.38 86 GLN A N 1
ATOM 668 C CA . GLN A 1 86 ? 11.628 -22.465 -3.168 1.00 41.38 86 GLN A CA 1
ATOM 669 C C . GLN A 1 86 ? 12.870 -22.801 -4.000 1.00 41.38 86 GLN A C 1
ATOM 671 O O . GLN A 1 86 ? 13.870 -23.202 -3.397 1.00 41.38 86 GLN A O 1
ATOM 676 N N . PRO A 1 87 ? 12.840 -22.723 -5.344 1.00 47.31 87 PRO A N 1
ATOM 677 C CA . PRO A 1 87 ? 14.061 -22.913 -6.106 1.00 47.31 87 PRO A CA 1
ATOM 678 C C . PRO A 1 87 ? 15.056 -21.902 -5.553 1.00 47.31 87 PRO A C 1
ATOM 680 O O . PRO A 1 87 ? 14.748 -20.712 -5.575 1.00 47.31 87 PRO A O 1
ATOM 683 N N . GLU A 1 88 ? 16.157 -22.402 -4.979 1.00 46.91 88 GLU A N 1
ATOM 684 C CA . GLU A 1 88 ? 17.252 -21.632 -4.386 1.00 46.91 88 GLU A CA 1
ATOM 685 C C . GLU A 1 88 ? 17.484 -20.400 -5.256 1.00 46.91 88 GLU A C 1
ATOM 687 O O . GLU A 1 88 ? 18.068 -20.478 -6.344 1.00 46.91 88 GLU A O 1
ATOM 692 N N . LEU A 1 89 ? 16.920 -19.266 -4.831 1.00 45.84 89 LEU A N 1
ATOM 693 C CA . LEU A 1 89 ? 17.060 -18.013 -5.542 1.00 45.84 89 LEU A CA 1
ATOM 694 C C . LEU A 1 89 ? 18.497 -17.605 -5.289 1.00 45.84 89 LEU A C 1
ATOM 696 O O . LEU A 1 89 ? 18.809 -16.936 -4.307 1.00 45.84 89 LEU A O 1
ATOM 700 N N . SER A 1 90 ? 19.377 -18.085 -6.167 1.00 46.88 90 SER A N 1
ATOM 701 C CA . SER A 1 90 ? 20.785 -17.740 -6.165 1.00 46.88 90 SER A CA 1
ATOM 702 C C . SER A 1 90 ? 20.917 -16.235 -5.946 1.00 46.88 90 SER A C 1
ATOM 704 O O . SER A 1 90 ? 20.185 -15.432 -6.538 1.00 46.88 90 SER A O 1
ATOM 706 N N . HIS A 1 91 ? 21.870 -15.870 -5.089 1.00 49.56 91 HIS A N 1
ATOM 707 C CA . HIS A 1 91 ? 22.219 -14.517 -4.633 1.00 49.56 91 HIS A CA 1
ATOM 708 C C . HIS A 1 91 ? 22.378 -13.458 -5.750 1.00 49.56 91 HIS A C 1
ATOM 710 O O . HIS A 1 91 ? 22.599 -12.278 -5.486 1.00 49.56 91 HIS A O 1
ATOM 716 N N . HIS A 1 92 ? 22.244 -13.861 -7.010 1.00 50.47 92 HIS A N 1
ATOM 717 C CA . HIS A 1 92 ? 22.235 -13.042 -8.203 1.00 50.47 92 HIS A CA 1
ATOM 718 C C . HIS A 1 92 ? 21.042 -12.067 -8.295 1.00 50.47 92 HIS A C 1
ATOM 720 O O . HIS A 1 92 ? 21.175 -11.026 -8.942 1.00 50.47 92 HIS A O 1
ATOM 726 N N . PHE A 1 93 ? 19.905 -12.352 -7.643 1.00 44.38 93 PHE A N 1
ATOM 727 C CA . PHE A 1 93 ? 18.742 -11.443 -7.606 1.00 44.38 93 PHE A CA 1
ATOM 728 C C . PHE A 1 93 ? 18.670 -10.558 -6.350 1.00 44.38 93 PHE A C 1
ATOM 730 O O . PHE A 1 93 ? 17.872 -9.624 -6.311 1.00 44.38 93 PHE A O 1
ATOM 737 N N . ALA A 1 94 ? 19.545 -10.772 -5.362 1.00 41.91 94 ALA A N 1
ATOM 738 C CA . ALA A 1 94 ? 19.580 -9.994 -4.118 1.00 41.91 94 ALA A CA 1
ATOM 739 C C . ALA A 1 94 ? 20.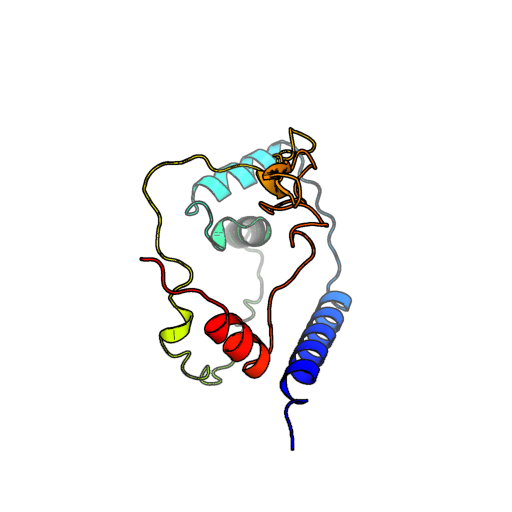206 -8.585 -4.270 1.00 41.91 94 ALA A C 1
ATOM 741 O O . ALA A 1 94 ? 20.223 -7.810 -3.322 1.00 41.91 94 ALA A O 1
ATOM 742 N N . ARG A 1 95 ? 20.677 -8.208 -5.468 1.00 42.81 95 ARG A N 1
ATOM 743 C CA . ARG A 1 95 ? 21.317 -6.908 -5.766 1.00 42.81 95 ARG A CA 1
ATOM 744 C C . ARG A 1 95 ? 20.348 -5.775 -6.150 1.00 42.81 95 ARG A C 1
ATOM 746 O O . ARG A 1 95 ? 20.707 -4.893 -6.926 1.00 42.81 95 ARG A O 1
ATOM 753 N N . ALA A 1 96 ? 19.108 -5.799 -5.663 1.00 39.06 96 ALA A N 1
ATOM 754 C CA . ALA A 1 96 ? 18.124 -4.752 -5.972 1.00 39.06 96 ALA A CA 1
ATOM 755 C C . ALA A 1 96 ? 17.731 -3.868 -4.778 1.00 39.06 96 ALA A C 1
ATOM 757 O O . ALA A 1 96 ? 17.074 -2.852 -4.986 1.00 39.06 96 ALA A O 1
ATOM 758 N N . TYR A 1 97 ? 18.156 -4.204 -3.557 1.00 39.28 97 TYR A N 1
ATOM 759 C CA . TYR A 1 97 ? 17.846 -3.420 -2.359 1.00 39.28 97 TYR A CA 1
ATOM 760 C C . TYR A 1 97 ? 19.098 -3.161 -1.523 1.00 39.28 97 TYR A C 1
ATOM 762 O O . TYR A 1 97 ? 19.127 -3.428 -0.326 1.00 39.28 97 TYR A O 1
ATOM 770 N N . ASP A 1 98 ? 20.132 -2.618 -2.165 1.00 32.19 98 ASP A N 1
ATOM 771 C CA . ASP A 1 98 ? 21.167 -1.921 -1.415 1.00 32.19 98 ASP A CA 1
ATOM 772 C C . ASP A 1 98 ? 20.619 -0.572 -0.935 1.00 32.19 98 ASP A C 1
ATOM 774 O O . ASP A 1 98 ? 20.068 0.241 -1.681 1.00 32.19 98 ASP A O 1
ATOM 778 N N . PHE A 1 99 ? 20.754 -0.407 0.372 1.00 38.97 99 PHE A N 1
ATOM 779 C CA . PHE A 1 99 ? 20.541 0.763 1.198 1.00 38.97 99 PHE A CA 1
ATOM 780 C C . PHE A 1 99 ? 21.378 1.948 0.687 1.00 38.97 99 PHE A C 1
ATOM 782 O O . PHE A 1 99 ? 22.530 2.113 1.077 1.00 38.97 99 PHE A O 1
ATOM 789 N N . ASP A 1 100 ? 20.808 2.791 -0.177 1.00 35.03 100 ASP A N 1
ATOM 790 C CA . ASP A 1 100 ? 21.401 4.091 -0.512 1.00 35.03 100 ASP A CA 1
ATOM 791 C C . ASP A 1 100 ? 20.999 5.124 0.550 1.00 35.03 100 ASP A C 1
ATOM 793 O O . ASP A 1 100 ? 20.029 5.874 0.417 1.00 35.03 100 ASP A O 1
ATOM 797 N N . SER A 1 101 ? 21.732 5.112 1.661 1.00 44.22 101 SER A N 1
ATOM 798 C CA . SER A 1 101 ? 21.818 6.267 2.547 1.00 44.22 101 SER A CA 1
ATOM 799 C C . SER A 1 101 ? 23.032 7.091 2.136 1.00 44.22 101 SER A C 1
ATOM 801 O O . SER A 1 101 ? 24.109 6.884 2.680 1.00 44.22 101 SER A O 1
ATOM 803 N N . CYS A 1 102 ? 22.850 8.020 1.194 1.00 34.62 102 CYS A N 1
ATOM 804 C CA . CYS A 1 102 ? 23.533 9.315 1.190 1.00 34.62 102 CYS A CA 1
ATOM 805 C C . CYS A 1 102 ? 22.893 10.284 0.176 1.00 34.62 102 CYS A C 1
ATOM 807 O O . CYS A 1 102 ? 23.146 10.242 -1.021 1.00 34.62 102 CYS A O 1
ATOM 809 N N . SER A 1 103 ? 22.107 11.220 0.724 1.00 46.31 103 SER A N 1
ATOM 810 C CA . SER A 1 103 ? 21.817 12.568 0.200 1.00 46.31 103 SER A CA 1
ATOM 811 C C . SER A 1 103 ? 21.223 12.710 -1.211 1.00 46.31 103 SER A C 1
ATOM 813 O O . SER A 1 103 ? 21.939 12.760 -2.207 1.00 46.31 103 SER A O 1
ATOM 815 N N . GLY A 1 104 ? 19.912 12.974 -1.272 1.00 37.69 104 GLY A N 1
ATOM 816 C CA . GLY A 1 104 ? 19.307 13.635 -2.431 1.00 37.69 104 GLY A CA 1
ATOM 817 C C . GLY A 1 104 ? 17.830 13.324 -2.652 1.00 37.69 104 GLY A C 1
ATOM 818 O O . GLY A 1 104 ? 17.498 12.532 -3.520 1.00 37.69 104 GLY A O 1
ATOM 819 N N . GLU A 1 105 ? 16.950 13.975 -1.887 1.00 36.00 105 GLU A N 1
ATOM 820 C CA . GLU A 1 105 ? 15.574 14.316 -2.290 1.00 36.00 105 GLU A CA 1
ATOM 821 C C . GLU A 1 105 ? 14.704 13.180 -2.875 1.00 36.00 105 GLU A C 1
ATOM 823 O O . GLU A 1 105 ? 14.597 12.969 -4.086 1.00 36.00 105 GLU A O 1
ATOM 828 N N . ARG A 1 106 ? 13.945 12.521 -1.987 1.00 38.66 106 ARG A N 1
ATOM 829 C CA . ARG A 1 106 ? 12.748 11.749 -2.349 1.00 38.66 106 ARG A CA 1
ATOM 830 C C . ARG A 1 106 ? 11.773 12.652 -3.110 1.00 38.66 106 ARG A C 1
ATOM 832 O O . ARG A 1 106 ? 11.026 13.418 -2.508 1.00 38.66 106 ARG A O 1
ATOM 839 N N . SER A 1 107 ? 11.762 12.550 -4.433 1.00 43.16 107 SER A N 1
ATOM 840 C CA . SER A 1 107 ? 10.726 13.179 -5.248 1.00 43.16 107 SER A CA 1
ATOM 841 C C . SER A 1 107 ? 9.460 12.328 -5.160 1.00 43.16 107 SER A C 1
ATOM 843 O O . SER A 1 107 ? 9.363 11.270 -5.779 1.00 43.16 107 SER A O 1
ATOM 845 N N . ALA A 1 108 ? 8.511 12.805 -4.355 1.00 43.41 108 ALA A N 1
ATOM 846 C CA . ALA A 1 108 ? 7.097 12.437 -4.354 1.00 43.41 108 ALA A CA 1
ATOM 847 C C . ALA A 1 108 ? 6.514 12.349 -5.787 1.00 43.41 108 ALA A C 1
ATOM 849 O O . ALA A 1 108 ? 7.112 12.895 -6.724 1.00 43.41 108 ALA A O 1
ATOM 850 N N . PRO A 1 109 ? 5.331 11.736 -6.004 1.00 49.97 109 PRO A N 1
ATOM 851 C CA . PRO A 1 109 ? 4.640 11.876 -7.275 1.00 49.97 109 PRO A CA 1
ATOM 852 C C . PRO A 1 109 ? 4.124 13.314 -7.348 1.00 49.97 109 PRO A C 1
ATOM 854 O O . PRO A 1 109 ? 3.015 13.626 -6.925 1.00 49.97 109 PRO A O 1
ATOM 857 N N . LEU A 1 110 ? 4.967 14.222 -7.831 1.00 45.72 110 LEU A N 1
ATOM 858 C CA . LEU A 1 110 ? 4.561 15.581 -8.130 1.00 45.72 110 LEU A CA 1
ATOM 859 C C . LEU A 1 110 ? 3.616 15.505 -9.328 1.00 45.72 110 LEU A C 1
ATOM 861 O O . LEU A 1 110 ? 4.044 15.385 -10.479 1.00 45.72 110 LEU A O 1
ATOM 865 N N . GLY A 1 111 ? 2.317 15.529 -9.035 1.00 39.84 111 GLY A N 1
ATOM 866 C CA . GLY A 1 111 ? 1.297 15.872 -10.012 1.00 39.84 111 GLY A CA 1
ATOM 867 C C . GLY A 1 111 ? 1.706 17.156 -10.727 1.00 39.84 111 GLY A C 1
ATOM 868 O O . GLY A 1 111 ? 2.134 18.101 -10.078 1.00 39.84 111 GLY A O 1
ATOM 869 N N . GLU A 1 112 ? 1.639 17.139 -12.060 1.00 51.00 112 GLU A N 1
ATOM 870 C CA . GLU A 1 112 ? 1.716 18.289 -12.979 1.00 51.00 112 GLU A CA 1
ATOM 871 C C . GLU A 1 112 ? 2.871 19.315 -12.791 1.00 51.00 112 GLU A C 1
ATOM 873 O O . GLU A 1 112 ? 2.967 20.271 -13.560 1.00 51.00 112 GLU A O 1
ATOM 878 N N . ALA A 1 113 ? 3.805 19.140 -11.851 1.00 52.03 113 ALA A N 1
ATOM 879 C CA . ALA A 1 113 ? 4.873 20.096 -11.579 1.00 52.03 113 ALA A CA 1
ATOM 880 C C . ALA A 1 113 ? 6.114 19.753 -12.420 1.00 52.03 113 ALA A C 1
ATOM 882 O O . ALA A 1 113 ? 6.872 18.826 -12.147 1.00 52.03 113 ALA A O 1
ATOM 883 N N . THR A 1 114 ? 6.258 20.506 -13.512 1.00 60.94 114 THR A N 1
ATOM 884 C CA . THR A 1 114 ? 7.484 20.726 -14.302 1.00 60.94 114 THR A CA 1
ATOM 885 C C . THR A 1 114 ? 8.258 19.474 -14.753 1.00 60.94 114 THR A C 1
ATOM 887 O O . THR A 1 114 ? 9.406 19.218 -14.391 1.00 60.94 114 THR A O 1
ATOM 890 N N . ARG A 1 115 ? 7.680 18.727 -15.707 1.00 72.00 115 ARG A N 1
ATOM 891 C CA . ARG A 1 115 ? 8.441 17.742 -16.505 1.00 72.00 115 ARG A CA 1
ATOM 892 C C . ARG A 1 115 ? 9.731 18.372 -17.060 1.00 72.00 115 ARG A C 1
ATOM 894 O O . ARG A 1 115 ? 9.662 19.294 -17.876 1.00 72.00 115 ARG A O 1
ATOM 901 N N . ARG A 1 116 ? 10.893 17.842 -16.651 1.00 85.88 116 ARG A N 1
ATOM 902 C CA . ARG A 1 116 ? 12.227 18.303 -17.082 1.00 85.88 116 ARG A CA 1
ATOM 903 C C . ARG A 1 116 ? 12.373 18.253 -18.610 1.00 85.88 116 ARG A C 1
ATOM 905 O O . ARG A 1 116 ? 11.781 17.404 -19.282 1.00 85.88 116 ARG A O 1
ATOM 912 N N . PHE A 1 117 ? 13.191 19.140 -19.173 1.00 91.75 117 PHE A N 1
ATOM 913 C CA . PHE A 1 117 ? 13.520 19.114 -20.600 1.00 91.75 117 PHE A CA 1
ATOM 914 C C . PHE A 1 117 ? 14.444 17.941 -20.953 1.00 91.75 117 PHE A C 1
ATOM 916 O O . PHE A 1 117 ? 15.311 17.547 -20.177 1.00 91.75 117 PHE A O 1
ATOM 923 N N . CYS A 1 118 ? 14.277 17.391 -22.156 1.00 93.88 118 CYS A N 1
ATOM 924 C CA . CYS A 1 118 ? 15.007 16.218 -22.632 1.00 93.88 118 CYS A CA 1
ATOM 925 C C . CYS A 1 118 ? 16.530 16.419 -22.698 1.00 93.88 118 CYS A C 1
ATOM 927 O O . CYS A 1 118 ? 17.280 15.458 -22.494 1.00 93.88 118 CYS A O 1
ATOM 929 N N . GLY A 1 119 ? 16.996 17.606 -23.098 1.00 92.06 119 GLY A N 1
ATOM 930 C CA . GLY A 1 119 ? 18.419 17.963 -23.140 1.00 92.06 119 GLY A CA 1
ATOM 931 C C . GLY A 1 119 ? 19.305 17.085 -24.038 1.00 92.06 119 GLY A C 1
ATOM 932 O O . GLY A 1 119 ? 20.522 17.110 -23.907 1.00 92.06 119 GLY A O 1
ATOM 933 N N . ALA A 1 120 ? 18.738 16.252 -24.919 1.00 93.31 120 ALA A N 1
ATOM 934 C CA . ALA A 1 120 ? 19.519 15.465 -25.876 1.00 93.31 120 ALA A CA 1
ATOM 935 C C . ALA A 1 120 ? 20.062 16.376 -26.981 1.00 93.31 120 ALA A C 1
ATOM 937 O O . ALA A 1 120 ? 19.382 17.319 -27.381 1.00 93.31 120 ALA A O 1
ATOM 938 N N . ARG A 1 121 ? 21.268 16.105 -27.485 1.00 93.44 121 ARG A N 1
ATOM 939 C CA . ARG A 1 121 ? 21.843 16.883 -28.586 1.00 93.44 121 ARG A CA 1
ATOM 940 C C . ARG A 1 121 ? 21.047 16.603 -29.859 1.00 93.44 121 ARG A C 1
ATOM 942 O O . ARG A 1 121 ? 20.978 15.465 -30.312 1.00 93.44 121 ARG A O 1
ATOM 949 N N . THR A 1 122 ? 20.416 17.636 -30.404 1.00 92.69 122 THR A N 1
ATOM 950 C CA . THR A 1 122 ? 19.689 17.531 -31.672 1.00 92.69 122 THR A CA 1
ATOM 951 C C . THR A 1 122 ? 20.672 17.433 -32.840 1.00 92.69 122 THR A C 1
ATOM 953 O O . THR A 1 122 ? 21.848 17.777 -32.710 1.00 92.69 122 THR A O 1
ATOM 956 N N . ARG A 1 123 ? 20.183 17.044 -34.024 1.00 90.81 123 ARG A N 1
ATOM 957 C CA . ARG A 1 123 ? 20.986 17.048 -35.261 1.00 90.81 123 ARG A CA 1
ATOM 958 C C . ARG A 1 123 ? 21.565 18.430 -35.597 1.00 90.81 123 ARG A C 1
ATOM 960 O O . ARG A 1 12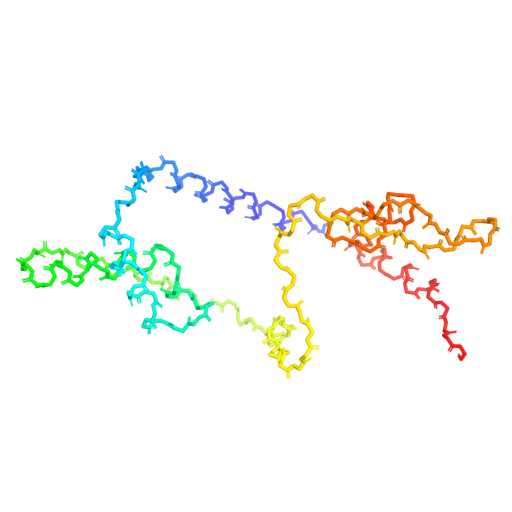3 ? 22.630 18.515 -36.186 1.00 90.81 123 ARG A O 1
ATOM 967 N N . LYS A 1 124 ? 20.890 19.501 -35.171 1.00 88.94 124 LYS A N 1
ATOM 968 C CA . LYS A 1 124 ? 21.319 20.900 -35.324 1.00 88.94 124 LYS A CA 1
ATOM 969 C C . LYS A 1 124 ? 22.290 21.361 -34.219 1.00 88.94 124 LYS A C 1
ATOM 971 O O . LYS A 1 124 ? 22.535 22.552 -34.076 1.00 88.94 124 LYS A O 1
ATOM 976 N N . GLY A 1 125 ? 22.790 20.449 -33.383 1.00 91.19 125 GLY A N 1
ATOM 977 C CA . GLY A 1 125 ? 23.833 20.713 -32.387 1.00 91.19 125 GLY A CA 1
ATOM 978 C C . GLY A 1 125 ? 23.366 21.298 -31.050 1.00 91.19 125 GLY A C 1
ATOM 979 O O . GLY A 1 125 ? 24.094 21.175 -30.072 1.00 91.19 125 GLY A O 1
ATOM 980 N N . HIS A 1 126 ? 22.159 21.858 -30.963 1.00 91.38 126 HIS A N 1
ATOM 981 C CA . HIS A 1 126 ? 21.612 22.436 -29.727 1.00 91.38 126 HIS A CA 1
ATOM 982 C C . HIS A 1 126 ? 20.861 21.400 -28.864 1.00 91.38 126 HIS A C 1
ATOM 984 O O . HIS A 1 126 ? 20.404 20.378 -29.395 1.00 91.38 126 HIS A O 1
ATOM 990 N N . PRO A 1 127 ? 20.695 21.640 -27.546 1.00 94.31 127 PRO A N 1
ATOM 991 C CA . PRO A 1 127 ? 19.964 20.739 -26.657 1.00 94.31 127 PRO A CA 1
ATOM 992 C C . PRO A 1 127 ? 18.457 20.715 -26.952 1.00 94.31 127 PRO A C 1
ATOM 994 O O . PRO A 1 127 ? 17.832 21.731 -27.259 1.00 94.31 127 PRO A O 1
ATOM 997 N N . CYS A 1 128 ? 17.853 19.535 -26.831 1.00 94.81 128 CYS A N 1
ATOM 998 C CA . CYS A 1 128 ? 16.432 19.322 -27.067 1.00 94.81 128 CYS A CA 1
ATOM 999 C C . CYS A 1 128 ? 15.576 19.986 -25.980 1.00 94.81 128 CYS A C 1
ATOM 1001 O O . CYS A 1 128 ? 15.669 19.632 -24.802 1.00 94.81 128 CYS A O 1
ATOM 1003 N N . ARG A 1 129 ? 14.678 20.878 -26.413 1.00 91.94 129 ARG A N 1
ATOM 1004 C CA . ARG A 1 129 ? 13.729 21.624 -25.568 1.00 91.94 129 ARG A CA 1
ATOM 1005 C C . ARG A 1 129 ? 12.375 20.926 -25.374 1.00 91.94 129 ARG A C 1
ATOM 1007 O O . ARG A 1 129 ? 11.462 21.504 -24.803 1.00 91.94 129 ARG A O 1
ATOM 1014 N N . ALA A 1 130 ? 12.199 19.697 -25.861 1.00 91.44 130 ALA A N 1
ATOM 1015 C CA . ALA A 1 130 ? 10.966 18.942 -25.627 1.00 91.44 130 ALA A CA 1
ATOM 1016 C C . ALA A 1 130 ? 10.900 18.442 -24.174 1.00 91.44 130 ALA A C 1
ATOM 1018 O O . ALA A 1 130 ? 11.931 18.068 -23.608 1.00 91.44 130 ALA A O 1
ATOM 1019 N N . LYS A 1 131 ? 9.694 18.382 -23.593 1.00 91.94 131 LYS A N 1
ATOM 1020 C CA . LYS A 1 131 ? 9.468 17.780 -22.268 1.00 91.94 131 LYS A CA 1
ATOM 1021 C C . LYS A 1 131 ? 9.813 16.287 -22.301 1.00 91.94 131 LYS A C 1
ATOM 1023 O O . LYS A 1 131 ? 9.532 15.603 -23.290 1.00 91.94 131 LYS A O 1
ATOM 1028 N N . ALA A 1 132 ? 10.449 15.794 -21.244 1.00 91.94 132 ALA A N 1
ATOM 1029 C CA . ALA A 1 132 ? 10.702 14.371 -21.083 1.00 91.94 132 ALA A CA 1
ATOM 1030 C C . ALA A 1 132 ? 9.394 13.595 -20.851 1.00 91.94 132 ALA A C 1
ATOM 1032 O O . ALA A 1 132 ? 8.383 14.161 -20.419 1.00 91.94 132 ALA A O 1
ATOM 1033 N N . GLU A 1 133 ? 9.417 12.299 -21.160 1.00 90.06 133 GLU A N 1
A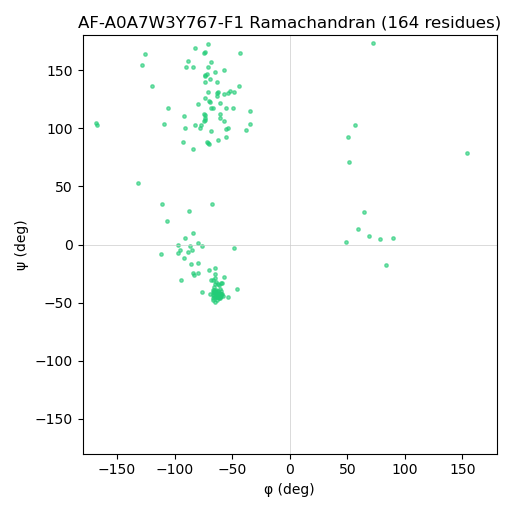TOM 1034 C CA . GLU A 1 133 ? 8.316 11.405 -20.793 1.00 90.06 133 GLU A CA 1
ATOM 1035 C C . GLU A 1 133 ? 8.219 11.282 -19.259 1.00 90.06 133 GLU A C 1
ATOM 1037 O O . GLU A 1 133 ? 9.253 11.358 -18.5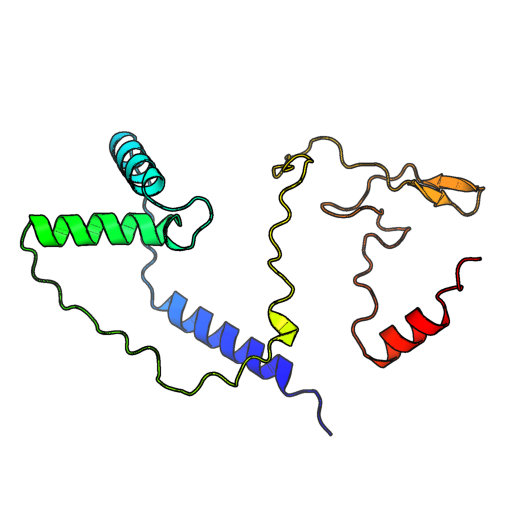85 1.00 90.06 133 GLU A O 1
ATOM 1042 N N . PRO A 1 134 ? 7.015 11.087 -18.689 1.00 85.44 134 PRO A N 1
ATOM 1043 C CA . PRO A 1 134 ? 6.839 10.924 -17.246 1.00 85.44 134 PRO A CA 1
ATOM 1044 C C . PRO A 1 134 ? 7.758 9.836 -16.675 1.00 85.44 134 PRO A C 1
ATOM 1046 O O . PRO A 1 134 ? 7.876 8.751 -17.244 1.00 85.44 134 PRO A O 1
ATOM 1049 N N . GLY A 1 135 ? 8.453 10.146 -15.577 1.00 84.81 135 GLY A N 1
ATOM 1050 C CA . GLY A 1 135 ? 9.400 9.226 -14.933 1.00 84.81 135 GLY A CA 1
ATOM 1051 C C . GLY A 1 135 ? 10.679 8.934 -15.731 1.00 84.81 135 GLY A C 1
ATOM 1052 O O . GLY A 1 135 ? 11.464 8.077 -15.331 1.00 84.81 135 GLY A O 1
ATOM 1053 N N . LYS A 1 136 ? 10.926 9.617 -16.859 1.00 86.25 136 LYS A N 1
ATOM 1054 C CA . LYS A 1 136 ? 12.101 9.393 -17.716 1.00 86.25 136 LYS A CA 1
ATOM 1055 C C . LYS A 1 136 ? 12.892 10.675 -17.959 1.00 86.25 136 LYS A C 1
ATOM 1057 O O . LYS A 1 136 ? 12.417 11.789 -17.777 1.00 86.25 136 LYS A O 1
ATOM 1062 N N . ARG A 1 137 ? 14.134 10.511 -18.429 1.00 89.69 137 ARG A N 1
ATOM 1063 C CA . ARG A 1 137 ? 15.074 11.619 -18.700 1.00 89.69 137 ARG A CA 1
ATOM 1064 C C . ARG A 1 137 ? 15.022 12.163 -20.132 1.00 89.69 137 ARG A C 1
ATOM 1066 O O . ARG A 1 137 ? 15.649 13.178 -20.418 1.00 89.69 137 ARG A O 1
ATOM 1073 N N . ARG A 1 138 ? 14.349 11.476 -21.061 1.00 92.12 138 ARG A N 1
ATOM 1074 C CA . ARG A 1 138 ? 14.329 11.811 -22.498 1.00 92.12 138 ARG A CA 1
ATOM 1075 C C . ARG A 1 138 ? 12.893 11.907 -23.021 1.00 92.12 138 ARG A C 1
ATOM 1077 O O . ARG A 1 138 ? 11.992 11.287 -22.464 1.00 92.12 138 ARG A O 1
ATOM 1084 N N . CYS A 1 139 ? 12.680 12.683 -24.084 1.00 93.50 139 CYS A N 1
ATOM 1085 C CA . CYS A 1 139 ? 11.382 12.812 -24.762 1.00 93.50 139 CYS A CA 1
ATOM 1086 C C . CYS A 1 139 ? 11.135 11.662 -25.749 1.00 93.50 139 CYS A C 1
ATOM 1088 O O . CYS A 1 139 ? 12.076 10.944 -26.105 1.00 93.50 139 CYS A O 1
ATOM 1090 N N . LYS A 1 140 ? 9.905 11.531 -26.268 1.00 92.12 140 LYS A N 1
ATOM 1091 C CA . LYS A 1 140 ? 9.549 10.521 -27.284 1.00 92.12 140 LYS A CA 1
ATOM 1092 C C . LYS A 1 140 ? 10.531 10.392 -28.456 1.00 92.12 140 LYS A C 1
ATOM 1094 O O . LYS A 1 140 ? 10.806 9.275 -28.875 1.00 92.12 140 LYS A O 1
ATOM 1099 N N . TRP A 1 141 ? 11.093 11.502 -28.937 1.00 92.06 141 TRP A N 1
ATOM 1100 C CA . TRP A 1 141 ? 11.983 11.527 -30.105 1.00 92.06 141 TRP A CA 1
ATOM 1101 C C . TRP A 1 141 ? 13.422 11.097 -29.805 1.00 92.06 141 TRP A C 1
ATOM 1103 O O . TRP A 1 141 ? 14.117 10.624 -30.695 1.00 92.06 141 TRP A O 1
ATOM 1113 N N . HIS A 1 142 ? 13.868 11.232 -28.556 1.00 91.75 142 HIS A N 1
ATOM 1114 C CA . HIS A 1 142 ? 15.234 10.899 -28.135 1.00 91.75 142 HIS A CA 1
ATOM 1115 C C . HIS A 1 142 ? 15.261 9.663 -27.225 1.00 91.75 142 HIS A C 1
ATOM 1117 O O . HIS A 1 142 ? 16.051 9.587 -26.284 1.00 91.75 142 HIS A O 1
ATOM 1123 N N . GLY A 1 143 ? 14.367 8.703 -27.484 1.00 89.50 143 GLY A N 1
ATOM 1124 C CA . GLY A 1 143 ? 14.346 7.407 -26.801 1.00 89.50 143 GLY A CA 1
ATOM 1125 C C . GLY A 1 143 ? 13.508 7.347 -25.522 1.00 89.50 143 GLY A C 1
ATOM 1126 O O . GLY A 1 143 ? 13.480 6.304 -24.881 1.00 89.50 143 GLY A O 1
ATOM 1127 N N . GLY A 1 144 ? 12.764 8.397 -25.163 1.00 92.25 144 GLY A N 1
ATOM 1128 C CA . GLY A 1 144 ? 11.860 8.385 -24.004 1.00 92.25 144 GLY A CA 1
ATOM 1129 C C . GLY A 1 144 ? 10.782 7.299 -24.087 1.00 92.25 144 GLY A C 1
ATOM 1130 O O . GLY A 1 144 ? 10.440 6.682 -23.084 1.00 92.25 144 GLY A O 1
ATOM 1131 N N . ARG A 1 145 ? 10.302 6.971 -25.292 1.00 89.19 145 ARG A N 1
ATOM 1132 C CA . ARG A 1 145 ? 9.371 5.846 -25.505 1.00 89.19 145 ARG A CA 1
ATOM 1133 C C . ARG A 1 145 ? 10.065 4.504 -25.753 1.00 89.19 145 ARG A C 1
ATOM 1135 O O . ARG A 1 145 ? 9.385 3.488 -25.797 1.00 89.19 145 ARG A O 1
ATOM 1142 N N . SER A 1 146 ? 11.392 4.480 -25.880 1.00 87.38 146 SER A N 1
ATOM 1143 C CA . SER A 1 146 ? 12.127 3.227 -26.045 1.00 87.38 146 SER A CA 1
ATOM 1144 C C . SER A 1 146 ? 12.172 2.459 -24.724 1.00 87.38 146 SER A C 1
ATOM 1146 O O . SER A 1 146 ? 12.327 3.042 -23.646 1.00 87.38 146 SER A O 1
ATOM 1148 N N . THR A 1 147 ? 12.019 1.142 -24.814 1.00 84.88 147 THR A N 1
ATOM 1149 C CA . THR A 1 147 ? 12.153 0.198 -23.696 1.00 84.88 147 THR A CA 1
ATOM 1150 C C . THR A 1 147 ? 13.537 -0.450 -23.643 1.00 84.88 147 THR A C 1
ATOM 1152 O O . THR A 1 147 ? 13.783 -1.264 -22.760 1.00 84.88 147 THR A O 1
ATOM 1155 N N . GLY A 1 148 ? 14.430 -0.106 -24.579 1.00 85.44 148 GLY A N 1
ATOM 1156 C CA . GLY A 1 148 ? 15.728 -0.759 -24.747 1.00 85.44 148 GLY A CA 1
ATOM 1157 C C . GLY A 1 148 ? 15.630 -2.178 -25.337 1.00 85.44 148 GLY A C 1
ATOM 1158 O O . GLY A 1 148 ? 14.528 -2.700 -25.534 1.00 85.44 148 GLY A O 1
ATOM 1159 N N . PRO A 1 149 ? 16.777 -2.804 -25.658 1.00 89.25 149 PRO A N 1
ATOM 1160 C CA . PRO A 1 149 ? 16.823 -4.172 -26.163 1.00 89.25 149 PRO A CA 1
ATOM 1161 C C . PRO A 1 149 ? 16.459 -5.180 -25.064 1.00 89.25 149 PRO A C 1
ATOM 1163 O O . PRO A 1 149 ? 17.098 -5.229 -24.012 1.00 89.25 149 PRO A O 1
ATOM 1166 N N . ARG A 1 150 ? 15.441 -6.009 -25.319 1.00 87.44 150 ARG A N 1
ATOM 1167 C CA . ARG A 1 150 ? 14.971 -7.039 -24.373 1.00 87.44 150 ARG A CA 1
ATOM 1168 C C . ARG A 1 150 ? 15.601 -8.412 -24.618 1.00 87.44 150 ARG A C 1
ATOM 1170 O O . ARG A 1 150 ? 15.822 -9.144 -23.661 1.00 87.44 150 ARG A O 1
ATOM 1177 N N . THR A 1 151 ? 15.942 -8.725 -25.869 1.00 90.31 151 THR A N 1
ATOM 1178 C CA . THR A 1 151 ? 16.527 -10.012 -26.273 1.00 90.31 151 THR A CA 1
ATOM 1179 C C . THR A 1 151 ? 18.047 -10.049 -26.064 1.00 90.31 151 THR A C 1
ATOM 1181 O O . THR A 1 151 ? 18.696 -8.995 -26.118 1.00 90.31 151 THR A O 1
ATOM 1184 N N . PRO A 1 152 ? 18.644 -11.239 -25.851 1.00 89.50 152 PRO A N 1
ATOM 1185 C CA . PRO A 1 152 ? 20.095 -11.386 -25.710 1.00 89.50 152 PRO A CA 1
ATOM 1186 C C . PRO A 1 152 ? 20.847 -10.885 -26.952 1.00 89.50 152 PRO A C 1
ATOM 1188 O O . PRO A 1 152 ? 21.803 -10.119 -26.831 1.00 89.50 152 PRO A O 1
ATOM 1191 N N . GLU A 1 153 ? 20.352 -11.196 -28.151 1.00 89.56 153 GLU A N 1
ATOM 1192 C CA . GLU A 1 153 ? 20.909 -10.690 -29.411 1.00 89.56 153 GLU A CA 1
ATOM 1193 C C . GLU A 1 153 ? 20.841 -9.160 -29.516 1.00 89.56 153 GLU A C 1
ATOM 1195 O O . GLU A 1 153 ? 21.800 -8.506 -29.937 1.00 89.56 153 GLU A O 1
ATOM 1200 N N . GLY A 1 154 ? 19.717 -8.562 -29.105 1.00 86.81 154 GLY A N 1
ATOM 1201 C CA . GLY A 1 154 ? 19.534 -7.112 -29.101 1.00 86.81 154 GLY A CA 1
ATOM 1202 C C . GLY A 1 154 ? 20.491 -6.414 -28.134 1.00 86.81 154 GLY A C 1
ATOM 1203 O O . GLY A 1 154 ? 21.040 -5.359 -28.461 1.00 86.81 154 GLY A O 1
ATOM 1204 N N . LYS A 1 155 ? 20.736 -7.016 -26.963 1.00 89.12 155 LYS A N 1
ATOM 1205 C CA . LYS A 1 155 ? 21.723 -6.530 -25.989 1.00 89.12 155 LYS A CA 1
ATOM 1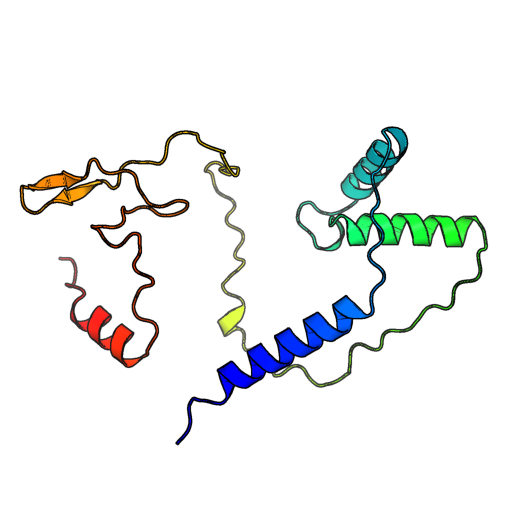206 C C . LYS A 1 155 ? 23.141 -6.626 -26.554 1.00 89.12 155 LYS A C 1
ATOM 1208 O O . LYS A 1 155 ? 23.883 -5.653 -26.464 1.00 89.12 155 LYS A O 1
ATOM 1213 N N . ALA A 1 156 ? 23.490 -7.735 -27.210 1.00 89.56 156 ALA A N 1
ATOM 1214 C CA . ALA A 1 156 ? 24.791 -7.903 -27.858 1.00 89.56 156 ALA A CA 1
ATOM 1215 C C . ALA A 1 156 ? 25.029 -6.859 -28.966 1.00 89.56 156 ALA A C 1
ATOM 1217 O O . ALA A 1 156 ? 26.106 -6.268 -29.036 1.00 89.56 156 ALA A O 1
ATOM 1218 N N . LYS A 1 157 ? 24.016 -6.561 -29.793 1.00 89.00 157 LYS A N 1
ATOM 1219 C CA . LYS A 1 157 ? 24.092 -5.485 -30.802 1.00 89.00 157 LYS A CA 1
ATOM 1220 C C . LYS A 1 157 ? 24.273 -4.105 -30.164 1.00 89.00 157 LYS A C 1
ATOM 1222 O O . LYS A 1 157 ? 25.094 -3.321 -30.631 1.00 89.00 157 LYS A O 1
ATOM 1227 N N . ALA A 1 158 ? 23.547 -3.811 -29.085 1.00 87.12 158 ALA A N 1
ATOM 1228 C CA . ALA A 1 158 ? 23.697 -2.549 -28.364 1.00 87.12 158 ALA A CA 1
ATOM 1229 C C . ALA A 1 158 ? 25.092 -2.400 -27.732 1.00 87.12 158 ALA A C 1
ATOM 1231 O O . ALA A 1 158 ? 25.675 -1.321 -27.809 1.00 87.12 158 ALA A O 1
ATOM 1232 N N . LEU A 1 159 ? 25.647 -3.482 -27.177 1.00 87.06 159 LEU A N 1
ATOM 1233 C CA . LEU A 1 159 ? 27.003 -3.513 -26.622 1.00 87.06 159 LEU A CA 1
ATOM 1234 C C . LEU A 1 159 ? 28.073 -3.272 -27.692 1.00 87.06 159 LEU A C 1
ATOM 1236 O O . LEU A 1 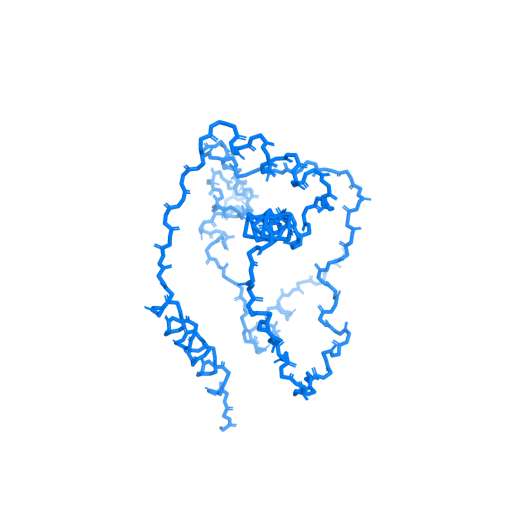159 ? 28.992 -2.495 -27.453 1.00 87.06 159 LEU A O 1
ATOM 1240 N N . LYS A 1 160 ? 27.932 -3.866 -28.885 1.00 87.50 160 LYS A N 1
ATOM 1241 C CA . LYS A 1 160 ? 28.852 -3.624 -30.013 1.00 87.50 160 LYS A CA 1
ATOM 1242 C C . LYS A 1 160 ? 28.890 -2.151 -30.445 1.00 87.50 160 LYS A C 1
ATOM 1244 O O . LYS A 1 160 ? 29.937 -1.670 -30.858 1.00 87.50 160 LYS A O 1
ATOM 1249 N N . ASN A 1 161 ? 27.768 -1.440 -30.326 1.00 83.62 161 ASN A N 1
ATOM 1250 C CA . ASN A 1 161 ? 27.647 -0.023 -30.689 1.00 83.62 161 ASN A CA 1
ATOM 1251 C C . ASN A 1 161 ? 28.086 0.946 -29.577 1.00 83.62 161 ASN A C 1
ATOM 1253 O O . ASN A 1 161 ? 28.086 2.161 -29.787 1.00 83.62 161 ASN A O 1
ATOM 1257 N N . LEU A 1 162 ? 28.429 0.446 -28.387 1.00 80.88 162 LEU A N 1
ATOM 1258 C CA . LEU A 1 162 ? 28.926 1.280 -27.302 1.00 80.88 162 LEU A CA 1
ATOM 1259 C C . LEU A 1 162 ? 30.370 1.691 -27.632 1.00 80.88 162 LEU A C 1
ATOM 1261 O O . LEU A 1 162 ? 31.283 0.871 -27.551 1.00 80.88 162 LEU A O 1
ATOM 1265 N N . SER A 1 163 ? 30.605 2.950 -28.018 1.00 71.88 163 SER A N 1
ATOM 1266 C CA . SER A 1 163 ? 31.983 3.407 -28.220 1.00 71.88 163 SER A CA 1
ATOM 1267 C C . SER A 1 163 ? 32.725 3.347 -26.883 1.00 71.88 163 SER A C 1
ATOM 1269 O O . SER A 1 163 ? 32.238 3.857 -25.869 1.00 71.88 163 SER A O 1
ATOM 1271 N N . LYS A 1 164 ? 33.916 2.744 -26.867 1.00 66.31 164 LYS A N 1
ATOM 1272 C CA . LYS A 1 164 ? 34.802 2.826 -25.703 1.00 66.31 164 LYS A CA 1
ATOM 1273 C C . LYS A 1 164 ? 35.126 4.306 -25.494 1.00 66.31 164 LYS A C 1
ATOM 1275 O O . LYS A 1 164 ? 35.569 4.972 -26.429 1.00 66.31 164 LYS A O 1
ATOM 1280 N N . ARG A 1 165 ? 34.807 4.851 -24.319 1.00 59.81 165 ARG A N 1
ATOM 1281 C CA . ARG A 1 165 ? 35.217 6.217 -23.972 1.00 59.81 165 ARG A CA 1
ATOM 1282 C C . ARG A 1 165 ? 36.751 6.243 -23.963 1.00 59.81 165 ARG A C 1
ATOM 1284 O O . ARG A 1 165 ? 37.347 5.323 -23.410 1.00 59.81 165 ARG A O 1
ATOM 1291 N N . LYS A 1 166 ? 37.346 7.228 -24.640 1.00 50.56 166 LYS A N 1
ATOM 1292 C CA . LYS A 1 166 ? 38.739 7.620 -24.400 1.00 50.56 166 LYS A CA 1
ATOM 1293 C C . LYS A 1 166 ? 38.824 8.325 -23.055 1.00 50.56 166 LYS A C 1
ATOM 1295 O O . LYS A 1 166 ? 37.832 9.013 -22.718 1.00 50.56 166 LYS A O 1
#

Mean predicted aligned error: 19.79 Å

Sequence (166 aa):
MSDDNLSHDNDRANRQQRARRSRMVRIDYMPGDHARVVIEAKRATCRPGSIEATNSAVIDAIVTEWAELTGIEYTQIDVSMTTGQQPELSHHFARAYDFDSCSGERSAPLGEATRRFCGARTRKGHPCRAKAEPGKRRCKWHGGRSTGPRTPEGKAKALKNLSKRK

Solvent-accessible surface area (backbone atoms only — not comparable to full-atom values): 10810 Å² total; per-residue (Å²): 141,82,88,70,64,68,61,56,50,52,51,49,50,52,49,52,51,50,58,54,54,71,72,49,82,85,80,89,80,80,76,53,73,71,53,46,52,51,53,50,58,56,34,69,76,34,60,89,90,41,75,62,43,34,72,64,46,41,49,52,50,52,54,51,55,49,30,64,75,69,68,55,88,69,85,81,75,81,75,74,71,70,88,63,78,69,76,81,76,59,75,83,71,67,80,78,72,76,84,81,84,75,89,81,78,88,78,67,91,64,74,93,66,72,70,54,58,23,59,45,73,39,97,85,69,48,64,33,81,49,54,20,36,90,99,47,70,20,16,69,91,69,50,38,71,57,85,70,64,85,48,72,68,46,42,52,53,52,56,71,68,54,74,81,81,129

Foldseek 3Di:
DDPPPPVVVVVVVVVVVVVVVVPDDDDDDDDDPVRVVQLVVQLVVDDPPDPCNDSVNSVVVVVVVVCVVVVPDDDPPPPPPPPPPDPPPPCPPVPPDDDPPDDDDDDDPPPPPDQDFLQDQDPVRGGGRDGADPPDNHHPVVCSVPPADPDPVSVVVVVVPDDDDD

InterPro domains:
  IPR047675 Putative zinc-binding domain [NF041373] (118-155)

Secondary structure (DSSP, 8-state):
----HHHHHHHHHHHHHHHHHHHS--------HHHHHHHHHHHHTSPTTSSTTSHHHHHHHHHHHHHHHHT-------------------TTS-TT-----S--------SSS-PPB--PBPTTSSBP-SBPPTTSSS-GGGTTT-----SHHHHHHHHHT-PPP-

Radius of gyration: 24.55 Å; Cα contacts (8 Å, |Δi|>4): 85; chains: 1; bounding box: 55×49×59 Å

Organism: NCBI:txid2025720